Protein AF-A0A917W0A6-F1 (afdb_monomer_lite)

Foldseek 3Di:
DLVVVLVVLVVLLVCLCVPQQVVLVVVCVPDDPVHHDPCVVVSVVSNVVSVVSSVVSVVVSVVSVCVVPDDPDDPPDD

Sequence (78 aa):
MPAATVTVVLAAIFLLSAVVNMPINLDQADWRPDQVPTDWLAIRDRWQVSHAVRTVAALAGFGLLLIAGAPPRRPARI

InterPro domains:
  IPR013901 Anthrone oxygenase [PF08592] (6-64)

Secondary structure (DSSP, 8-state):
-HHHHHHHHHHHHHHHIIIIIHHHHHHHHT-BTTB--TTHHHHHHHHHHHHHHHHHHHHHHHHHHHHHHPPP-PPP--

Structure (mmCIF, N/CA/C/O backbone):
data_AF-A0A917W0A6-F1
#
_entry.id   AF-A0A917W0A6-F1
#
loop_
_atom_site.group_PDB
_atom_site.id
_atom_site.type_symbol
_atom_site.label_atom_id
_atom_site.label_alt_id
_atom_site.label_comp_id
_atom_site.label_asym_id
_atom_site.label_entity_id
_atom_site.label_seq_id
_atom_site.pdbx_PDB_ins_code
_atom_site.Cartn_x
_atom_site.Cartn_y
_atom_site.Cartn_z
_atom_site.occupancy
_atom_site.B_iso_or_equiv
_atom_site.auth_seq_id
_atom_site.auth_comp_id
_atom_site.auth_asym_id
_atom_site.auth_atom_id
_atom_site.pdbx_PDB_model_num
ATOM 1 N N . MET A 1 1 ? 17.176 -6.419 -17.579 1.00 62.31 1 MET A N 1
ATOM 2 C CA . MET A 1 1 ? 16.155 -7.099 -16.751 1.00 62.31 1 MET A CA 1
ATOM 3 C C . MET A 1 1 ? 14.982 -6.177 -16.327 1.00 62.31 1 MET A C 1
ATOM 5 O O . MET A 1 1 ? 14.596 -6.245 -15.170 1.00 62.31 1 MET A O 1
ATOM 9 N N . PRO A 1 2 ? 14.350 -5.344 -17.191 1.00 74.19 2 PRO A N 1
ATOM 10 C CA . PRO A 1 2 ? 13.244 -4.472 -16.742 1.00 74.19 2 PRO A CA 1
ATOM 11 C C . PRO A 1 2 ? 11.950 -5.243 -16.443 1.00 74.19 2 PRO A C 1
ATOM 13 O O . PRO A 1 2 ? 11.230 -4.912 -15.508 1.00 74.19 2 PRO A O 1
ATOM 16 N N . ALA A 1 3 ? 11.679 -6.303 -17.215 1.00 82.19 3 ALA A N 1
ATOM 17 C CA . ALA A 1 3 ? 10.458 -7.097 -17.089 1.00 82.19 3 ALA A CA 1
ATOM 18 C C . ALA A 1 3 ? 10.338 -7.773 -15.715 1.00 82.19 3 ALA A C 1
ATOM 20 O O . ALA A 1 3 ? 9.306 -7.646 -15.070 1.00 82.19 3 ALA A O 1
ATOM 21 N N . ALA A 1 4 ? 11.410 -8.407 -15.225 1.00 89.38 4 ALA A N 1
ATOM 22 C CA . ALA A 1 4 ? 11.418 -9.048 -13.910 1.00 89.38 4 ALA A CA 1
ATOM 23 C C . ALA A 1 4 ? 11.146 -8.044 -12.774 1.00 89.38 4 ALA A C 1
ATOM 25 O O . ALA A 1 4 ? 10.353 -8.328 -11.880 1.00 89.38 4 ALA A O 1
ATOM 26 N N . THR A 1 5 ? 11.743 -6.848 -12.836 1.00 91.75 5 THR A N 1
ATOM 27 C CA . THR A 1 5 ? 11.484 -5.774 -11.865 1.00 91.75 5 THR A CA 1
ATOM 28 C C . THR A 1 5 ? 10.019 -5.348 -11.883 1.00 91.75 5 THR A C 1
ATOM 30 O O . THR A 1 5 ? 9.402 -5.258 -10.824 1.00 91.75 5 THR A O 1
ATOM 33 N N . VAL A 1 6 ? 9.436 -5.137 -13.067 1.00 92.75 6 VAL A N 1
ATOM 34 C CA . VAL A 1 6 ? 8.015 -4.782 -13.193 1.00 92.75 6 VAL A CA 1
ATOM 35 C C . VAL A 1 6 ? 7.121 -5.893 -12.638 1.00 92.75 6 VAL A C 1
ATOM 37 O O . VAL A 1 6 ? 6.204 -5.601 -11.876 1.00 92.75 6 VAL A O 1
ATOM 40 N N . THR A 1 7 ? 7.404 -7.162 -12.945 1.00 93.81 7 THR A N 1
ATOM 41 C CA . THR A 1 7 ? 6.636 -8.300 -12.418 1.00 93.81 7 THR A CA 1
ATOM 42 C C . THR A 1 7 ? 6.657 -8.344 -10.892 1.00 93.81 7 THR A C 1
ATOM 44 O O . THR A 1 7 ? 5.605 -8.513 -10.279 1.00 93.81 7 THR A O 1
ATOM 47 N N . VAL A 1 8 ? 7.820 -8.140 -10.266 1.00 95.31 8 VAL A N 1
ATOM 48 C CA . VAL A 1 8 ? 7.942 -8.102 -8.798 1.00 95.31 8 VAL A CA 1
ATOM 49 C C . VAL A 1 8 ? 7.139 -6.943 -8.203 1.00 95.31 8 VAL A C 1
ATOM 51 O O . VAL A 1 8 ? 6.418 -7.137 -7.227 1.00 95.31 8 VAL A O 1
ATOM 54 N N . VAL A 1 9 ? 7.210 -5.752 -8.807 1.00 95.19 9 VAL A N 1
ATOM 55 C CA . VAL A 1 9 ? 6.447 -4.578 -8.353 1.00 95.19 9 VAL A CA 1
ATOM 56 C C . VAL A 1 9 ? 4.939 -4.827 -8.450 1.00 95.19 9 VAL A C 1
ATOM 58 O O . VAL A 1 9 ? 4.208 -4.554 -7.499 1.00 95.19 9 VAL A O 1
ATOM 61 N N . LEU A 1 10 ? 4.465 -5.399 -9.560 1.00 95.31 10 LEU A N 1
ATOM 62 C CA . LEU A 1 10 ? 3.051 -5.739 -9.742 1.00 95.31 10 LEU A CA 1
ATOM 63 C C . LEU A 1 10 ? 2.584 -6.815 -8.754 1.00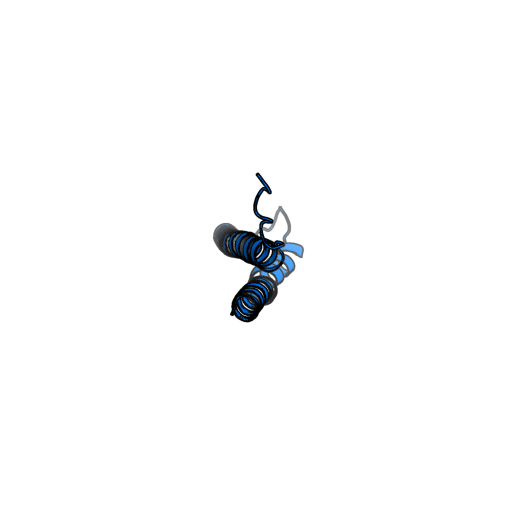 95.31 10 LEU A C 1
ATOM 65 O O . LEU A 1 10 ? 1.500 -6.689 -8.185 1.00 95.31 10 LEU A O 1
ATOM 69 N N . ALA A 1 11 ? 3.407 -7.834 -8.495 1.00 97.12 11 ALA A N 1
ATOM 70 C CA . ALA A 1 11 ? 3.109 -8.853 -7.493 1.00 97.12 11 ALA A CA 1
ATOM 71 C C . ALA A 1 11 ? 3.001 -8.247 -6.084 1.00 97.12 11 ALA A C 1
ATOM 73 O O . ALA A 1 11 ? 2.056 -8.548 -5.358 1.00 97.12 11 ALA A O 1
ATOM 74 N N . ALA A 1 12 ? 3.906 -7.338 -5.711 1.00 96.38 12 ALA A N 1
ATOM 75 C CA . ALA A 1 12 ? 3.847 -6.641 -4.427 1.00 96.38 12 ALA A CA 1
ATOM 76 C C . ALA A 1 12 ? 2.580 -5.775 -4.290 1.00 96.38 12 ALA A C 1
ATOM 78 O O . ALA A 1 12 ? 1.918 -5.811 -3.253 1.00 96.38 12 ALA A O 1
ATOM 79 N N . ILE A 1 13 ? 2.198 -5.045 -5.346 1.00 97.62 13 ILE A N 1
ATOM 80 C CA . ILE A 1 13 ? 0.947 -4.269 -5.405 1.00 97.62 13 ILE A 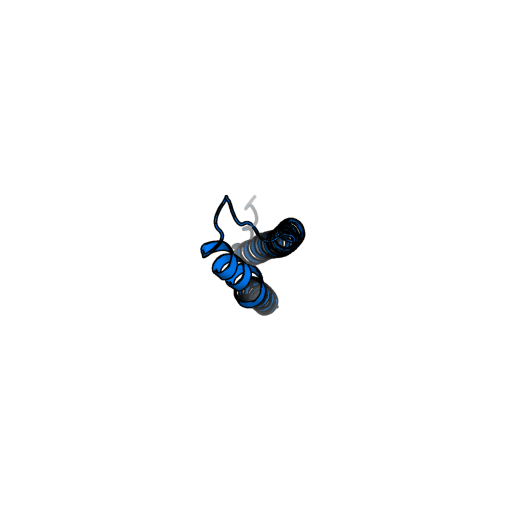CA 1
ATOM 81 C C . ILE A 1 13 ? -0.270 -5.173 -5.194 1.00 97.62 13 ILE A C 1
ATOM 83 O O . ILE A 1 13 ? -1.162 -4.840 -4.407 1.00 97.62 13 ILE A O 1
ATOM 87 N N . PHE A 1 14 ? -0.312 -6.309 -5.893 1.00 97.88 14 PHE A N 1
ATOM 88 C CA . PHE A 1 14 ? -1.393 -7.279 -5.767 1.00 97.88 14 PHE A CA 1
ATOM 89 C C . PHE A 1 14 ? -1.479 -7.828 -4.340 1.00 97.88 14 PHE A C 1
ATOM 91 O O . PHE A 1 14 ? -2.550 -7.794 -3.739 1.00 97.88 14 PHE A O 1
ATOM 98 N N . LEU A 1 15 ? -0.351 -8.249 -3.764 1.00 98.06 15 LEU A N 1
ATOM 99 C CA . LEU A 1 15 ? -0.301 -8.801 -2.410 1.00 98.06 15 LEU A CA 1
ATOM 100 C C . LEU A 1 15 ? -0.718 -7.779 -1.347 1.00 98.06 15 LEU A C 1
ATOM 102 O O . LEU A 1 15 ? -1.542 -8.107 -0.498 1.00 98.06 15 LEU A O 1
ATOM 106 N N . LEU A 1 16 ? -0.232 -6.533 -1.411 1.00 97.50 16 LEU A N 1
ATOM 107 C CA . LEU A 1 16 ? -0.675 -5.471 -0.496 1.00 97.50 16 LEU A CA 1
ATOM 108 C C . LEU A 1 16 ? -2.187 -5.239 -0.594 1.00 97.50 16 LEU A C 1
ATOM 110 O O . LEU A 1 16 ? -2.872 -5.125 0.424 1.00 97.50 16 LEU A O 1
ATOM 114 N N . SER A 1 17 ? -2.719 -5.241 -1.818 1.00 97.69 17 SER A N 1
ATOM 115 C CA . SER A 1 17 ? -4.156 -5.085 -2.048 1.00 97.69 17 SER A CA 1
ATOM 116 C C . SER A 1 17 ? -4.956 -6.229 -1.438 1.00 97.69 17 SER A C 1
ATOM 118 O O . SER A 1 17 ? -5.930 -5.977 -0.740 1.00 97.69 17 SER A O 1
ATOM 120 N N . ALA A 1 18 ? -4.557 -7.472 -1.706 1.00 98.25 18 ALA A N 1
ATOM 121 C CA . ALA A 1 18 ? -5.307 -8.662 -1.324 1.00 98.25 18 ALA A CA 1
ATOM 122 C C . ALA A 1 18 ? -5.197 -8.987 0.172 1.00 98.25 18 ALA A C 1
ATOM 124 O O . ALA A 1 18 ? -6.160 -9.466 0.758 1.00 98.25 18 ALA A O 1
ATOM 125 N N . VAL A 1 19 ? -4.039 -8.728 0.787 1.00 98.31 19 VAL A N 1
ATOM 126 C CA . VAL A 1 19 ? -3.739 -9.140 2.169 1.00 98.31 19 VAL A CA 1
ATOM 127 C C . VAL A 1 19 ? -3.960 -8.014 3.180 1.00 98.31 19 VAL A C 1
ATOM 129 O O . VAL A 1 19 ? -4.219 -8.294 4.347 1.00 98.31 19 VAL A O 1
ATOM 132 N N . VAL A 1 20 ? -3.866 -6.742 2.772 1.00 98.06 20 VAL A N 1
ATOM 133 C CA . VAL A 1 20 ? -4.003 -5.602 3.698 1.00 98.06 20 VAL A CA 1
ATOM 134 C C . VAL A 1 20 ? -5.235 -4.765 3.388 1.00 98.06 20 VAL A C 1
ATOM 136 O O . VAL A 1 20 ? -6.111 -4.645 4.239 1.00 98.06 20 VAL A O 1
ATOM 139 N N . ASN A 1 21 ? -5.330 -4.189 2.188 1.00 98.19 21 ASN A N 1
ATOM 140 C CA . ASN A 1 21 ? -6.410 -3.244 1.891 1.00 98.19 21 ASN A CA 1
ATOM 141 C C . ASN A 1 21 ? -7.776 -3.929 1.774 1.00 98.19 21 ASN A C 1
ATOM 143 O O . ASN A 1 21 ? -8.746 -3.422 2.325 1.00 98.19 21 ASN A O 1
ATOM 147 N N . MET A 1 22 ? -7.863 -5.065 1.076 1.00 98.19 22 MET A N 1
ATOM 148 C CA . MET A 1 22 ? -9.129 -5.768 0.859 1.00 98.19 22 MET A CA 1
ATOM 149 C C . MET A 1 22 ? -9.751 -6.268 2.172 1.00 98.19 22 MET A C 1
ATOM 151 O O . MET A 1 22 ? -10.927 -5.987 2.376 1.00 98.19 22 MET A O 1
ATOM 155 N N . PRO A 1 23 ? -9.018 -6.923 3.096 1.00 98.19 23 PRO A N 1
ATOM 156 C CA . PRO A 1 23 ? -9.606 -7.342 4.366 1.00 98.19 23 PRO A CA 1
ATOM 157 C C . PRO A 1 23 ? -10.112 -6.166 5.204 1.00 98.19 23 PRO A C 1
ATOM 159 O O . PRO A 1 23 ? -11.193 -6.260 5.771 1.00 98.19 23 PRO A O 1
ATOM 162 N N . ILE A 1 24 ? -9.382 -5.042 5.226 1.00 97.81 24 ILE A N 1
ATOM 163 C CA . ILE A 1 24 ? -9.842 -3.825 5.912 1.00 97.81 24 ILE A CA 1
ATOM 164 C C . ILE A 1 24 ? -11.112 -3.277 5.248 1.00 97.81 24 ILE A C 1
ATOM 166 O O . ILE A 1 24 ? -12.047 -2.923 5.950 1.00 97.81 24 ILE A O 1
ATOM 170 N N . ASN A 1 25 ? -11.180 -3.238 3.914 1.00 97.69 25 ASN A N 1
ATOM 171 C CA . ASN A 1 25 ? -12.379 -2.780 3.206 1.00 97.69 25 ASN A CA 1
ATOM 172 C C . ASN A 1 25 ? -13.601 -3.662 3.501 1.00 97.69 25 ASN A C 1
ATOM 174 O O . ASN A 1 25 ? -14.706 -3.141 3.603 1.00 97.69 25 ASN A O 1
ATOM 178 N N . LEU A 1 26 ? -13.409 -4.983 3.587 1.00 97.38 26 LEU A N 1
ATOM 179 C CA . LEU A 1 26 ? -14.481 -5.926 3.909 1.00 97.38 26 LEU A CA 1
ATOM 180 C C . LEU A 1 26 ? -14.967 -5.739 5.347 1.00 97.38 26 LEU A C 1
ATOM 182 O O . LEU A 1 26 ? -16.168 -5.684 5.560 1.00 97.38 26 LEU A O 1
ATOM 186 N N . ASP A 1 27 ? -14.054 -5.572 6.304 1.00 94.94 27 ASP A N 1
ATOM 187 C CA . ASP A 1 27 ? -14.409 -5.255 7.692 1.00 94.94 27 ASP A CA 1
ATOM 188 C C . ASP A 1 27 ? -15.170 -3.920 7.796 1.00 94.94 27 ASP A C 1
ATOM 190 O O . ASP A 1 27 ? -16.229 -3.835 8.411 1.00 94.94 27 ASP A O 1
ATOM 194 N N . GLN A 1 28 ? -14.681 -2.886 7.106 1.00 95.25 28 GLN A N 1
ATOM 195 C CA . GLN A 1 28 ? -15.301 -1.560 7.066 1.00 95.25 28 GLN A CA 1
ATOM 196 C C . GLN A 1 28 ? -16.672 -1.529 6.385 1.00 95.25 28 GLN A C 1
ATOM 198 O O . GLN A 1 28 ? -17.449 -0.610 6.646 1.00 95.25 28 GLN A O 1
ATOM 203 N N . ALA A 1 29 ? -16.981 -2.496 5.518 1.00 95.12 29 ALA A N 1
ATOM 204 C CA . ALA A 1 29 ? -18.272 -2.573 4.837 1.00 95.12 29 ALA A CA 1
ATOM 205 C C . ALA A 1 29 ? -19.435 -2.783 5.821 1.00 95.12 29 ALA A C 1
ATOM 207 O O . ALA A 1 29 ? -20.546 -2.328 5.552 1.00 95.12 29 ALA A O 1
ATOM 208 N N . ASP A 1 30 ? -19.158 -3.412 6.965 1.00 92.56 30 ASP A N 1
ATOM 209 C CA . ASP A 1 30 ? -20.142 -3.702 8.008 1.00 92.56 30 ASP A CA 1
ATOM 210 C C . ASP A 1 30 ? -20.184 -2.625 9.109 1.00 92.56 30 ASP A C 1
ATOM 212 O O . ASP A 1 30 ? -20.976 -2.713 10.053 1.00 92.56 30 ASP A O 1
ATOM 216 N N . TRP A 1 31 ? -19.354 -1.579 9.012 1.00 94.44 31 TRP A N 1
ATOM 217 C CA . TRP A 1 31 ? -19.322 -0.513 10.010 1.00 94.44 31 TRP A CA 1
ATOM 218 C C . TRP A 1 31 ? -20.584 0.342 9.952 1.00 94.44 31 TRP A C 1
ATOM 220 O O . TRP A 1 31 ? -21.019 0.806 8.896 1.00 94.44 31 TRP A O 1
ATOM 230 N N . ARG A 1 32 ? -21.130 0.645 11.131 1.00 93.94 32 ARG A N 1
ATOM 231 C CA . ARG A 1 32 ? -22.237 1.589 11.276 1.00 93.94 32 ARG A CA 1
ATOM 232 C C . ARG A 1 32 ? -21.735 2.927 11.827 1.00 93.94 32 ARG A C 1
ATOM 234 O O . ARG A 1 32 ? -20.934 2.916 12.761 1.00 93.94 32 ARG A O 1
ATOM 241 N N . PRO A 1 33 ? -22.215 4.084 11.330 1.00 89.62 33 PRO A N 1
ATOM 242 C CA . PRO A 1 33 ? -21.764 5.398 11.805 1.00 89.62 33 PRO A CA 1
ATOM 243 C C . PRO A 1 33 ? -21.971 5.636 13.308 1.00 89.62 33 PRO A C 1
ATOM 245 O O . PRO A 1 33 ? -21.216 6.381 13.925 1.00 89.62 33 PRO A O 1
ATOM 248 N N . ASP A 1 34 ? -22.987 5.002 13.895 1.00 93.56 34 ASP A N 1
ATOM 249 C CA . ASP A 1 34 ? -23.310 5.050 15.321 1.00 93.56 34 ASP A CA 1
ATOM 250 C C . ASP A 1 34 ? -22.549 4.007 16.163 1.00 93.56 34 ASP A C 1
ATOM 252 O O . ASP A 1 34 ? -22.629 4.037 17.390 1.00 93.56 34 ASP A O 1
ATOM 256 N N . GLN A 1 35 ? -21.811 3.089 15.528 1.00 90.25 35 GLN A N 1
ATOM 257 C CA . GLN A 1 35 ? -21.117 1.965 16.170 1.00 90.25 35 GLN A CA 1
ATOM 258 C C . GLN A 1 35 ? -19.769 1.679 15.490 1.00 90.25 35 GLN A C 1
ATOM 260 O O . GLN A 1 35 ? -19.490 0.565 15.049 1.00 90.25 35 GLN A O 1
ATOM 265 N N . VAL A 1 36 ? -18.928 2.706 15.382 1.00 91.44 36 VAL A N 1
ATOM 266 C CA . VAL A 1 36 ? -17.576 2.578 14.822 1.00 91.44 36 VAL A CA 1
ATOM 267 C C . VAL A 1 36 ? -16.647 1.896 15.846 1.00 91.44 36 VAL A C 1
ATOM 269 O O . VAL A 1 36 ? -16.719 2.243 17.031 1.00 91.44 36 VAL A O 1
ATOM 272 N N . PRO A 1 37 ? -15.760 0.965 15.433 1.00 94.44 37 PRO A N 1
ATOM 273 C CA . PRO A 1 37 ? -14.780 0.353 16.332 1.00 94.44 37 PRO A CA 1
ATOM 274 C C . PRO A 1 37 ? -13.939 1.394 17.073 1.00 94.44 37 PRO A C 1
ATOM 276 O O . PRO A 1 37 ? -13.571 2.425 16.513 1.00 94.44 37 PRO A O 1
ATOM 279 N N . THR A 1 38 ? -13.595 1.141 18.334 1.00 96.00 38 THR A N 1
ATOM 280 C CA . THR A 1 38 ? -12.845 2.105 19.162 1.00 96.00 38 THR A CA 1
ATOM 281 C C . THR A 1 38 ? -11.432 2.379 18.640 1.00 96.00 38 THR A C 1
ATOM 283 O O . THR A 1 38 ? -10.873 3.443 18.902 1.00 96.00 38 THR A O 1
ATOM 286 N N . ASP A 1 39 ? -10.869 1.457 17.864 1.00 96.00 39 ASP A N 1
ATOM 287 C CA . ASP A 1 39 ? -9.546 1.514 17.247 1.00 96.00 39 ASP A CA 1
ATOM 288 C C . ASP A 1 39 ? -9.573 1.952 15.770 1.00 96.00 39 ASP A C 1
ATOM 290 O O . ASP A 1 39 ? -8.560 1.854 15.071 1.00 96.00 39 ASP A O 1
ATOM 294 N N . TRP A 1 40 ? -10.695 2.498 15.282 1.00 95.88 40 TRP A N 1
ATOM 295 C CA . TRP A 1 40 ? -10.875 2.858 13.870 1.00 95.88 40 TRP A CA 1
ATOM 296 C C . TRP A 1 40 ? -9.779 3.766 13.300 1.00 95.88 40 TRP A C 1
ATOM 298 O O . TRP A 1 40 ? -9.456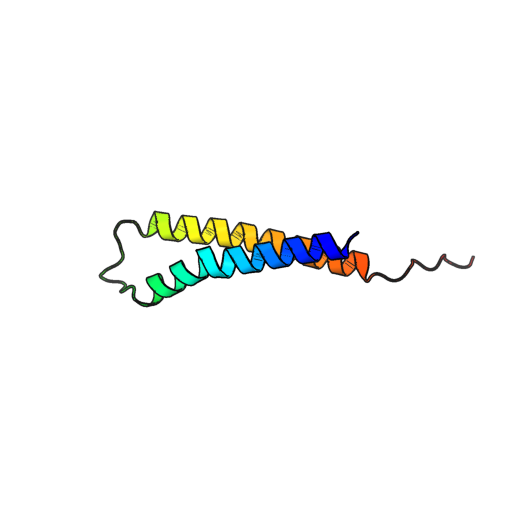 3.668 12.116 1.00 95.88 40 TRP A O 1
ATOM 308 N N . LEU A 1 41 ? -9.186 4.640 14.123 1.00 97.31 41 LEU A N 1
ATOM 309 C CA . LEU A 1 41 ? -8.066 5.495 13.720 1.00 97.31 41 LEU A CA 1
ATOM 310 C C . LEU A 1 41 ? -6.849 4.662 13.307 1.00 97.31 41 LEU A C 1
ATOM 312 O O . LEU A 1 41 ? -6.262 4.918 12.260 1.00 97.31 41 LEU A O 1
ATOM 316 N N . ALA A 1 42 ? -6.510 3.630 14.081 1.00 98.06 42 ALA A N 1
ATOM 317 C CA . ALA A 1 42 ? -5.396 2.741 13.771 1.00 98.06 42 ALA A CA 1
ATOM 318 C C . ALA A 1 42 ? -5.679 1.908 12.510 1.00 98.06 42 ALA A C 1
ATOM 320 O O . ALA A 1 42 ? -4.795 1.736 11.666 1.00 98.06 42 ALA A O 1
ATOM 321 N N . ILE A 1 43 ? -6.924 1.446 12.341 1.00 97.62 43 ILE A N 1
ATOM 322 C CA . ILE A 1 43 ? -7.368 0.727 11.138 1.00 97.62 43 ILE A CA 1
ATOM 323 C C . ILE A 1 43 ? -7.248 1.629 9.901 1.00 97.62 43 ILE A C 1
ATOM 325 O O . ILE A 1 43 ? -6.657 1.231 8.892 1.00 97.62 43 ILE A O 1
ATOM 329 N N . ARG A 1 44 ? -7.735 2.873 9.996 1.00 97.25 44 ARG A N 1
ATOM 330 C CA . ARG A 1 44 ? -7.608 3.891 8.947 1.00 97.25 44 ARG A CA 1
ATOM 331 C C . ARG A 1 44 ? -6.146 4.148 8.606 1.00 97.25 44 ARG A C 1
ATOM 333 O O . ARG A 1 44 ? -5.797 4.151 7.430 1.00 97.25 44 ARG A O 1
ATOM 340 N N . ASP A 1 45 ? -5.292 4.365 9.599 1.00 98.38 45 ASP A N 1
ATOM 341 C CA . ASP A 1 45 ? -3.893 4.722 9.365 1.00 98.38 45 ASP A CA 1
ATOM 342 C C . ASP A 1 45 ? -3.133 3.569 8.691 1.00 98.38 45 ASP A C 1
ATOM 344 O O . ASP A 1 45 ? -2.395 3.786 7.727 1.00 98.38 45 ASP A O 1
ATOM 348 N N . ARG A 1 46 ? -3.399 2.319 9.095 1.00 98.19 46 ARG A N 1
ATOM 349 C CA . ARG A 1 46 ? -2.874 1.122 8.418 1.00 98.19 46 ARG A CA 1
ATOM 350 C C . ARG A 1 46 ? -3.332 1.040 6.960 1.00 98.19 46 ARG A C 1
ATOM 352 O O . ARG A 1 46 ? -2.535 0.715 6.070 1.00 98.19 46 ARG A O 1
ATOM 359 N N . TRP A 1 47 ? -4.602 1.340 6.700 1.00 98.38 47 TRP A N 1
ATOM 360 C CA . TRP A 1 47 ? -5.128 1.396 5.340 1.00 98.38 47 TRP A CA 1
ATOM 361 C C . TRP A 1 47 ? -4.451 2.500 4.517 1.00 98.38 47 TRP A C 1
ATOM 363 O O . TRP A 1 47 ? -4.002 2.235 3.406 1.00 98.38 47 TRP A O 1
ATOM 373 N N . GLN A 1 48 ? -4.295 3.708 5.068 1.00 98.44 48 GLN A N 1
ATOM 374 C CA . GLN A 1 48 ? -3.685 4.849 4.374 1.00 98.44 48 GLN A CA 1
ATOM 375 C C . GLN A 1 48 ? -2.220 4.592 4.021 1.00 98.44 48 GLN A C 1
ATOM 377 O O . GLN A 1 48 ? -1.808 4.829 2.886 1.00 98.44 48 GLN A O 1
ATOM 382 N N . VAL A 1 49 ? -1.438 4.045 4.955 1.00 98.56 49 VAL A N 1
ATOM 383 C CA . VAL A 1 49 ? -0.030 3.704 4.706 1.00 98.56 49 VAL A CA 1
ATOM 384 C C . VAL A 1 49 ? 0.085 2.654 3.601 1.00 98.56 49 VAL A C 1
ATOM 386 O O . VAL A 1 49 ? 0.833 2.849 2.643 1.00 98.56 49 VAL A O 1
ATOM 389 N N . SER A 1 50 ? -0.678 1.559 3.687 1.00 98.12 50 SER A N 1
ATOM 390 C CA . SER A 1 50 ? -0.647 0.511 2.654 1.00 98.12 50 SER A CA 1
ATOM 391 C C . SER A 1 50 ? -1.123 1.024 1.291 1.00 98.12 50 SER A C 1
ATOM 393 O O . SER A 1 50 ? -0.510 0.708 0.269 1.00 98.12 50 SER A O 1
ATOM 395 N N . HIS A 1 51 ? -2.148 1.877 1.270 1.00 98.19 51 HIS A N 1
ATOM 396 C CA . HIS A 1 51 ? -2.637 2.517 0.056 1.00 98.19 51 HIS A CA 1
ATOM 397 C C . HIS A 1 51 ? -1.579 3.435 -0.574 1.00 98.19 51 HIS A C 1
ATOM 399 O O . HIS A 1 51 ? -1.326 3.344 -1.775 1.00 98.19 51 HIS A O 1
ATOM 405 N N . ALA A 1 52 ? -0.908 4.268 0.225 1.00 98.56 52 ALA A N 1
ATOM 406 C CA . ALA A 1 52 ? 0.153 5.154 -0.246 1.00 98.56 52 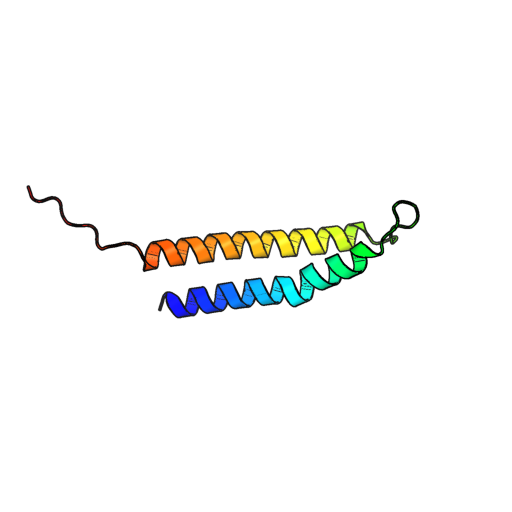ALA A CA 1
ATOM 407 C C . ALA A 1 52 ? 1.333 4.367 -0.839 1.00 98.56 52 ALA A C 1
ATOM 409 O O . ALA A 1 52 ? 1.769 4.662 -1.955 1.00 98.56 52 ALA A O 1
ATOM 410 N N . VAL A 1 53 ? 1.800 3.320 -0.146 1.00 98.25 53 VAL A N 1
ATOM 411 C CA . VAL A 1 53 ? 2.864 2.429 -0.642 1.00 98.25 53 VAL A CA 1
ATOM 412 C C . VAL A 1 53 ? 2.465 1.803 -1.976 1.00 98.25 53 VAL A C 1
ATOM 414 O O . VAL A 1 53 ? 3.245 1.824 -2.931 1.00 98.25 53 VAL A O 1
ATOM 417 N N . ARG A 1 54 ? 1.232 1.292 -2.073 1.00 97.50 54 ARG A N 1
ATOM 418 C CA . ARG A 1 54 ? 0.713 0.698 -3.307 1.00 97.50 54 ARG A CA 1
ATOM 419 C C . ARG A 1 54 ? 0.696 1.701 -4.459 1.00 97.50 54 ARG A C 1
ATOM 421 O O . ARG A 1 54 ? 1.091 1.356 -5.570 1.00 97.50 54 ARG A O 1
ATOM 428 N N . THR A 1 55 ? 0.255 2.928 -4.206 1.00 97.94 55 THR A N 1
ATOM 429 C CA . THR A 1 55 ? 0.170 3.983 -5.221 1.00 97.94 55 THR A CA 1
ATOM 430 C C . THR A 1 55 ? 1.551 4.381 -5.735 1.00 97.94 55 THR A C 1
ATOM 432 O O . THR A 1 55 ? 1.754 4.443 -6.947 1.00 97.94 55 THR A O 1
ATOM 435 N N . VAL A 1 56 ? 2.533 4.564 -4.847 1.00 98.31 56 VAL A N 1
ATOM 436 C CA . VAL A 1 56 ? 3.919 4.857 -5.251 1.00 98.31 56 VAL A CA 1
ATOM 437 C C . VAL A 1 56 ? 4.508 3.709 -6.075 1.00 98.31 56 VAL A C 1
ATOM 439 O O . VAL A 1 56 ? 5.105 3.949 -7.125 1.00 98.31 56 VAL A O 1
ATOM 442 N N . ALA A 1 57 ? 4.291 2.460 -5.654 1.00 96.81 57 ALA A N 1
ATOM 443 C CA . ALA A 1 57 ? 4.733 1.287 -6.403 1.00 96.81 57 ALA A CA 1
ATOM 444 C C . ALA A 1 57 ? 4.084 1.216 -7.797 1.00 96.81 57 ALA A C 1
ATOM 446 O O . ALA A 1 57 ? 4.767 0.919 -8.776 1.00 96.81 57 ALA A O 1
ATOM 447 N N . ALA A 1 58 ? 2.789 1.530 -7.910 1.00 96.88 58 ALA A N 1
ATOM 448 C CA . ALA A 1 58 ? 2.077 1.542 -9.187 1.00 96.88 58 ALA A CA 1
ATOM 449 C C . ALA A 1 58 ? 2.632 2.607 -10.142 1.00 96.88 58 ALA A C 1
ATOM 451 O O . ALA A 1 58 ? 2.871 2.311 -11.312 1.00 96.88 58 ALA A O 1
ATOM 452 N N . LEU A 1 59 ? 2.908 3.815 -9.639 1.00 97.81 59 LEU A N 1
ATOM 453 C CA . LEU A 1 59 ? 3.530 4.886 -10.423 1.00 97.81 59 LEU A CA 1
ATOM 454 C C . LEU A 1 59 ? 4.934 4.498 -10.902 1.00 97.81 59 LEU A C 1
ATOM 456 O O . LEU A 1 59 ? 5.262 4.695 -12.072 1.00 97.81 59 LEU A O 1
ATOM 460 N N . ALA A 1 60 ? 5.746 3.894 -10.030 1.00 95.31 60 ALA A N 1
ATOM 461 C CA . ALA A 1 60 ? 7.076 3.413 -10.392 1.00 95.31 60 ALA A CA 1
ATOM 462 C C . ALA A 1 60 ? 7.014 2.291 -11.443 1.00 95.31 60 ALA A C 1
ATOM 464 O O . ALA A 1 60 ? 7.720 2.346 -12.450 1.00 95.31 60 ALA A O 1
ATOM 465 N N . GLY A 1 61 ? 6.137 1.299 -11.250 1.00 93.75 61 GLY A N 1
ATOM 466 C CA . GLY A 1 61 ? 5.925 0.206 -12.200 1.00 93.75 61 GLY A CA 1
ATOM 467 C C . GLY A 1 61 ? 5.456 0.705 -13.567 1.00 93.75 61 GLY A C 1
ATOM 468 O O . GLY A 1 61 ? 5.983 0.279 -14.595 1.00 93.75 61 GLY A O 1
ATOM 469 N N . PHE A 1 62 ? 4.530 1.665 -13.587 1.00 95.25 62 PHE A N 1
ATOM 470 C CA . PHE A 1 62 ? 4.082 2.315 -14.816 1.00 95.25 62 PHE A CA 1
ATOM 471 C C . PHE A 1 62 ? 5.218 3.077 -15.513 1.00 95.25 62 PHE A C 1
ATOM 473 O O . PHE A 1 62 ? 5.425 2.906 -16.713 1.00 95.25 62 PHE A O 1
ATOM 480 N N . GLY A 1 63 ? 6.018 3.848 -14.770 1.00 94.44 63 GLY A N 1
ATOM 481 C CA . GLY A 1 63 ? 7.191 4.536 -15.315 1.00 94.44 63 GLY A CA 1
ATOM 482 C C . GLY A 1 63 ? 8.210 3.578 -15.943 1.00 94.44 63 GLY A C 1
ATOM 483 O O . GLY A 1 63 ? 8.710 3.834 -17.038 1.00 94.44 63 GLY A O 1
ATOM 484 N N . LEU A 1 64 ? 8.470 2.434 -15.302 1.00 92.75 64 LEU A N 1
ATOM 485 C CA . LEU A 1 64 ? 9.348 1.392 -15.844 1.00 92.75 64 LEU A CA 1
ATOM 486 C C . LEU A 1 64 ? 8.803 0.789 -17.144 1.00 92.75 64 LEU A C 1
ATOM 488 O O . LEU A 1 64 ? 9.576 0.562 -18.074 1.00 92.75 64 LEU A O 1
ATOM 492 N N . LEU A 1 65 ? 7.489 0.559 -17.230 1.00 92.44 65 LEU A N 1
ATOM 493 C CA . LEU A 1 65 ? 6.842 0.087 -18.456 1.00 92.44 65 LEU A CA 1
ATOM 494 C C . LEU A 1 65 ? 6.976 1.101 -19.598 1.00 92.44 65 LEU A C 1
ATOM 496 O O . LEU A 1 65 ? 7.304 0.707 -20.716 1.00 92.44 65 LEU A O 1
ATOM 500 N N . LEU A 1 66 ? 6.792 2.396 -19.320 1.00 93.31 66 LEU A N 1
ATOM 501 C CA . LEU A 1 66 ? 6.979 3.451 -20.319 1.00 93.31 66 LEU A CA 1
ATOM 502 C C . LEU A 1 66 ? 8.420 3.501 -20.837 1.00 93.31 66 LEU A C 1
ATOM 504 O O . LEU A 1 66 ? 8.632 3.601 -22.042 1.00 93.31 66 LEU A O 1
ATOM 508 N N . ILE A 1 67 ? 9.410 3.395 -19.947 1.00 91.31 67 ILE A N 1
ATOM 509 C CA . ILE A 1 67 ? 10.830 3.384 -20.327 1.00 91.31 67 ILE A CA 1
ATOM 510 C C . ILE A 1 67 ? 11.159 2.140 -21.159 1.00 91.31 67 ILE A C 1
ATOM 512 O O . ILE A 1 67 ? 11.851 2.245 -22.168 1.00 91.31 67 ILE A O 1
ATOM 516 N N . ALA A 1 68 ? 10.656 0.969 -20.759 1.00 88.88 68 ALA A N 1
ATOM 517 C CA . ALA A 1 68 ? 10.898 -0.283 -21.471 1.00 88.88 68 ALA A CA 1
ATOM 518 C C . ALA A 1 68 ? 10.241 -0.316 -22.862 1.00 88.88 68 ALA A C 1
ATOM 520 O O . ALA A 1 68 ? 10.784 -0.936 -23.773 1.00 88.88 68 ALA A O 1
ATOM 521 N N . GLY A 1 69 ? 9.088 0.338 -23.020 1.00 88.56 69 GLY A N 1
ATOM 522 C CA . GLY A 1 69 ? 8.358 0.430 -24.286 1.00 88.56 69 GLY A CA 1
ATOM 523 C C . GLY A 1 69 ? 8.757 1.610 -25.177 1.00 88.56 69 GLY A C 1
ATOM 524 O O . GLY A 1 69 ? 8.246 1.718 -26.292 1.00 88.56 69 GLY A O 1
ATOM 525 N N . ALA A 1 70 ? 9.634 2.509 -24.718 1.00 88.44 70 ALA A N 1
ATOM 526 C CA . ALA A 1 70 ? 10.006 3.695 -25.480 1.00 88.44 70 ALA A CA 1
ATOM 527 C C . ALA A 1 70 ? 10.812 3.313 -26.739 1.00 88.44 70 ALA A C 1
ATOM 529 O O . ALA A 1 70 ? 11.810 2.593 -26.637 1.00 88.44 70 ALA A O 1
ATOM 530 N N . PRO A 1 71 ? 10.435 3.806 -27.935 1.00 84.94 71 PRO A N 1
ATOM 531 C CA . PRO A 1 71 ? 11.207 3.550 -29.142 1.00 84.94 71 PRO A CA 1
ATOM 532 C C . PRO A 1 71 ? 12.601 4.196 -29.045 1.00 84.94 71 PRO A C 1
ATOM 534 O O . PRO A 1 71 ? 12.759 5.228 -28.380 1.00 84.94 71 PRO A O 1
ATOM 537 N N . PRO A 1 72 ? 13.618 3.647 -29.740 1.00 80.44 72 PRO A N 1
ATOM 538 C CA . PRO A 1 72 ? 14.931 4.273 -29.797 1.00 80.44 72 PRO A CA 1
ATOM 539 C C . PRO A 1 72 ? 14.800 5.708 -30.311 1.00 80.44 72 PRO A C 1
ATOM 541 O O . PRO A 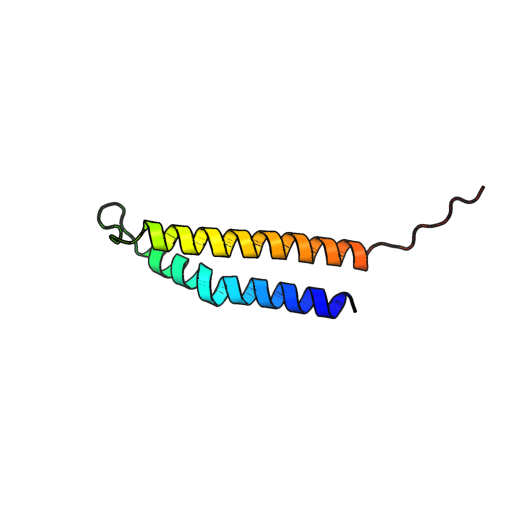1 72 ? 14.117 5.957 -31.311 1.00 80.44 72 PRO A O 1
ATOM 544 N N . ARG A 1 73 ? 15.478 6.659 -29.658 1.00 82.19 73 ARG A N 1
ATOM 545 C CA . ARG A 1 73 ? 15.558 8.034 -30.164 1.00 82.19 73 ARG A CA 1
ATOM 546 C C . ARG A 1 73 ? 16.226 7.991 -31.537 1.00 82.19 73 ARG A C 1
ATOM 548 O O . ARG A 1 73 ? 17.401 7.642 -31.633 1.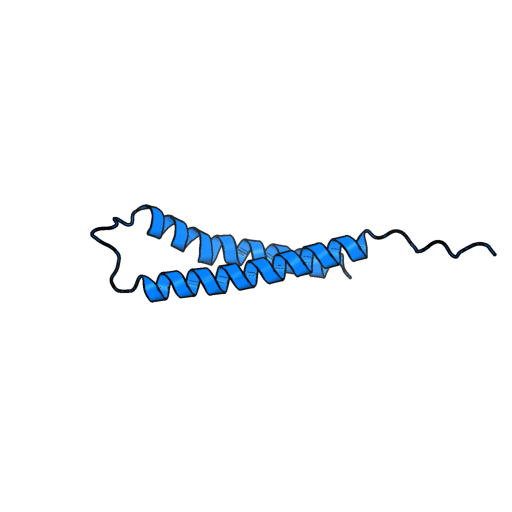00 82.19 73 ARG A O 1
ATOM 555 N N . ARG A 1 74 ? 15.487 8.318 -32.603 1.00 82.06 74 ARG A N 1
ATOM 556 C CA . ARG A 1 74 ? 16.093 8.479 -33.930 1.00 82.06 74 ARG A CA 1
ATOM 557 C C . ARG A 1 74 ? 17.038 9.684 -33.874 1.00 82.06 74 ARG A C 1
ATOM 559 O O . ARG A 1 74 ? 16.585 10.754 -33.466 1.00 82.06 74 ARG A O 1
ATOM 566 N N . PRO A 1 75 ? 18.317 9.542 -34.256 1.00 76.75 75 PRO A N 1
ATOM 567 C CA . PRO A 1 75 ? 19.203 10.693 -34.358 1.00 76.75 75 PRO A CA 1
ATOM 568 C C . PRO A 1 75 ? 18.648 11.668 -35.402 1.00 76.75 75 PRO A C 1
ATOM 570 O O . PRO A 1 75 ? 18.176 11.244 -36.462 1.00 76.75 75 PRO A O 1
ATOM 573 N N . ALA A 1 76 ? 18.676 12.967 -35.089 1.00 78.38 76 ALA A N 1
ATOM 574 C CA . ALA A 1 76 ? 18.329 14.008 -36.048 1.00 78.38 76 ALA A CA 1
ATOM 575 C C . ALA A 1 76 ? 19.307 13.913 -37.225 1.00 78.38 76 ALA A C 1
ATOM 577 O O . ALA A 1 76 ? 20.520 13.998 -37.036 1.00 78.38 76 ALA A O 1
ATOM 578 N N . ARG A 1 77 ? 18.784 13.672 -38.429 1.00 79.44 77 ARG A N 1
ATOM 579 C CA . ARG A 1 77 ? 19.583 13.714 -39.652 1.00 79.44 77 ARG A CA 1
ATOM 580 C C . ARG A 1 77 ? 19.829 15.196 -39.961 1.00 79.44 77 ARG A C 1
ATOM 582 O O . ARG A 1 77 ? 18.890 15.873 -40.370 1.00 79.44 77 ARG A O 1
ATOM 589 N N . ILE A 1 78 ? 21.038 15.674 -39.661 1.00 75.94 78 ILE A N 1
ATOM 590 C CA . ILE A 1 78 ? 21.574 16.970 -40.114 1.00 75.94 78 ILE A CA 1
ATOM 591 C C . ILE A 1 78 ? 22.120 16.785 -41.527 1.00 75.94 78 ILE A C 1
ATOM 593 O O . ILE A 1 78 ? 22.722 15.711 -41.772 1.00 75.94 78 ILE A O 1
#

Radius of gyration: 19.31 Å; chains: 1; bounding box: 45×26×59 Å

Organism: NCBI:txid382504

pLDDT: mean 93.14, std 7.01, range [62.31, 98.56]